Protein AF-A0A833PG34-F1 (afdb_monomer_lite)

Structure (mmCIF, N/CA/C/O backbone):
data_AF-A0A833PG34-F1
#
_entry.id   AF-A0A833PG34-F1
#
loop_
_atom_site.group_PDB
_atom_site.id
_atom_site.type_symbol
_atom_site.label_atom_id
_atom_site.label_alt_id
_atom_site.label_comp_id
_atom_site.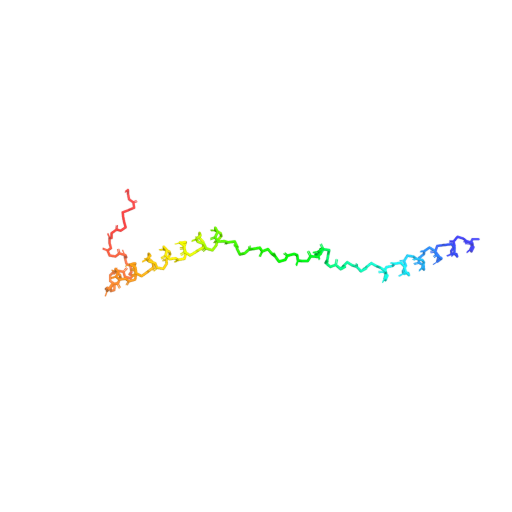label_asym_id
_atom_site.label_entity_id
_atom_site.label_seq_id
_atom_site.pdbx_PDB_ins_code
_atom_site.Cartn_x
_atom_site.Cartn_y
_atom_site.Cartn_z
_atom_site.occupancy
_atom_site.B_iso_or_equiv
_atom_site.auth_seq_id
_atom_site.auth_comp_id
_atom_site.auth_asym_id
_atom_site.auth_atom_id
_atom_site.pdbx_PDB_model_num
ATOM 1 N N . MET A 1 1 ? 47.451 41.279 -24.077 1.00 59.62 1 MET A N 1
ATOM 2 C CA . MET A 1 1 ? 46.512 40.565 -23.172 1.00 59.62 1 MET A CA 1
ATOM 3 C C . MET A 1 1 ? 45.113 40.269 -23.752 1.00 59.62 1 MET A C 1
ATOM 5 O O . MET A 1 1 ? 44.349 39.578 -23.095 1.00 59.62 1 MET A O 1
ATOM 9 N N . LYS A 1 2 ? 44.743 40.707 -24.971 1.00 61.19 2 LYS A N 1
ATOM 10 C CA . LYS A 1 2 ? 43.393 40.465 -25.548 1.00 61.19 2 LYS A CA 1
ATOM 11 C C . LYS A 1 2 ? 43.156 39.050 -26.112 1.00 61.19 2 LYS A C 1
ATOM 13 O O . LYS A 1 2 ? 42.011 38.626 -26.228 1.00 61.19 2 LYS A O 1
ATOM 18 N N . TRP A 1 3 ? 44.222 38.311 -26.421 1.00 62.56 3 TRP A N 1
ATOM 19 C CA . TRP A 1 3 ? 44.153 36.991 -27.066 1.00 62.56 3 TRP A CA 1
ATOM 20 C C . TRP A 1 3 ? 43.521 35.908 -26.175 1.00 62.56 3 TRP A C 1
ATOM 22 O O . TRP A 1 3 ? 42.711 35.115 -26.644 1.00 62.56 3 TRP A O 1
ATOM 32 N N . ASN A 1 4 ? 43.804 35.925 -24.869 1.00 68.94 4 ASN A N 1
ATOM 33 C CA . ASN A 1 4 ? 43.235 34.950 -23.930 1.00 68.94 4 ASN A CA 1
ATOM 34 C C . ASN A 1 4 ? 41.749 35.222 -23.644 1.00 68.94 4 ASN A C 1
ATOM 36 O O . ASN A 1 4 ? 40.977 34.290 -23.469 1.00 68.94 4 ASN A O 1
ATOM 40 N N . SER A 1 5 ? 41.319 36.487 -23.678 1.00 68.31 5 SER A N 1
ATOM 41 C CA . SER A 1 5 ? 39.907 36.858 -23.498 1.00 68.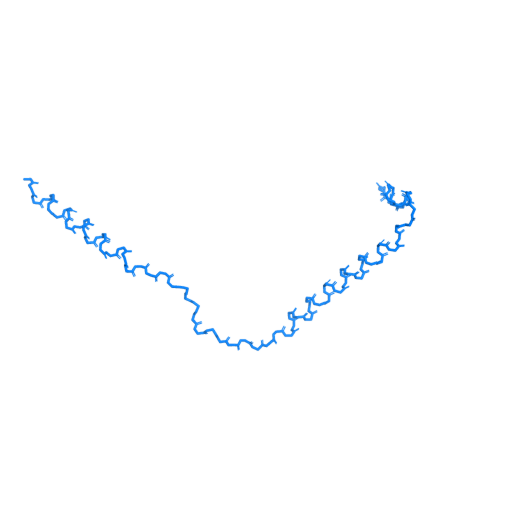31 5 SER A CA 1
ATOM 42 C C . SER A 1 5 ? 39.028 36.366 -24.657 1.00 68.31 5 SER A C 1
ATOM 44 O O . SER A 1 5 ? 37.918 35.892 -24.430 1.00 68.31 5 SER A O 1
ATOM 46 N N . LEU A 1 6 ? 39.543 36.405 -25.892 1.00 75.31 6 LEU A N 1
ATOM 47 C CA . LEU A 1 6 ? 38.850 35.883 -27.076 1.00 75.31 6 LEU A CA 1
ATOM 48 C C . LEU A 1 6 ? 38.709 34.359 -27.036 1.00 75.31 6 LEU A C 1
ATOM 50 O O . LEU A 1 6 ? 37.623 33.845 -27.285 1.00 75.31 6 LEU A O 1
ATOM 54 N N . LYS A 1 7 ? 39.772 33.644 -26.648 1.00 75.12 7 LYS A N 1
ATOM 55 C CA . LYS A 1 7 ? 39.725 32.188 -26.450 1.00 75.12 7 LYS A CA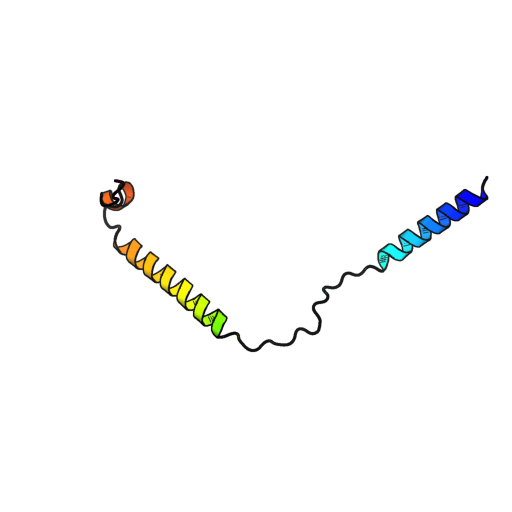 1
ATOM 56 C C . LYS A 1 7 ? 38.717 31.800 -25.372 1.00 75.12 7 LYS A C 1
ATOM 58 O O . LYS A 1 7 ? 37.890 30.928 -25.605 1.00 75.12 7 LYS A O 1
ATOM 63 N N . ASN A 1 8 ? 38.719 32.499 -24.238 1.00 78.94 8 ASN A N 1
ATOM 64 C CA . ASN A 1 8 ? 37.784 32.224 -23.148 1.00 78.94 8 ASN A CA 1
ATOM 65 C C . ASN A 1 8 ? 36.330 32.486 -23.565 1.00 78.94 8 ASN A C 1
ATOM 67 O O . ASN A 1 8 ? 35.447 31.708 -23.223 1.00 78.94 8 ASN A O 1
ATOM 71 N N . LYS A 1 9 ? 36.071 33.538 -24.352 1.00 77.81 9 LYS A N 1
ATOM 72 C CA . LYS A 1 9 ? 34.736 33.812 -24.908 1.00 77.81 9 LYS A CA 1
ATOM 73 C C . LYS A 1 9 ? 34.303 32.753 -25.924 1.00 77.81 9 LYS A C 1
ATOM 75 O O . LYS A 1 9 ? 33.145 32.357 -25.906 1.00 77.81 9 LYS A O 1
ATOM 80 N N . ALA A 1 10 ? 35.220 32.269 -26.763 1.00 80.94 10 ALA A N 1
ATOM 81 C CA . ALA A 1 10 ? 34.944 31.197 -27.718 1.00 80.94 10 ALA A CA 1
ATOM 82 C C . ALA A 1 10 ? 34.632 29.863 -27.018 1.00 80.94 10 ALA A C 1
ATOM 84 O O . ALA A 1 10 ? 33.704 29.162 -27.416 1.00 80.94 10 ALA A O 1
ATOM 85 N N . VAL A 1 11 ? 35.352 29.544 -25.937 1.00 81.69 11 VAL A N 1
ATOM 86 C CA . VAL A 1 11 ? 35.085 28.361 -25.102 1.00 81.69 11 VAL A CA 1
ATOM 87 C C . VAL A 1 11 ? 33.731 28.489 -24.396 1.00 81.69 11 VAL A C 1
ATOM 89 O O . VAL A 1 11 ? 32.932 27.564 -24.430 1.00 81.69 11 VAL A O 1
ATOM 92 N N . LEU A 1 12 ? 33.411 29.656 -23.830 1.00 79.50 12 LEU A N 1
ATOM 93 C CA . LEU A 1 12 ? 32.108 29.880 -23.192 1.00 79.50 12 LEU A CA 1
ATOM 94 C C . LEU A 1 12 ? 30.943 29.793 -24.191 1.00 79.50 12 LEU A C 1
ATOM 96 O O . LEU A 1 12 ? 29.918 29.193 -23.880 1.00 79.50 12 LEU A O 1
ATOM 100 N N . ALA A 1 13 ? 31.100 30.350 -25.394 1.00 78.19 13 ALA A N 1
ATOM 101 C CA . ALA A 1 13 ? 30.080 30.285 -26.439 1.00 78.19 13 ALA A CA 1
ATOM 102 C C . ALA A 1 13 ? 29.849 28.850 -26.942 1.00 78.19 13 ALA A C 1
ATOM 104 O O . ALA A 1 13 ? 28.706 28.456 -27.154 1.00 78.19 13 ALA A O 1
ATOM 105 N N . SER A 1 14 ? 30.909 28.049 -27.083 1.00 72.31 14 SER A N 1
ATOM 106 C CA . SER A 1 14 ? 30.786 26.645 -27.500 1.00 72.31 14 SER A CA 1
ATOM 107 C C . SER A 1 14 ? 30.115 25.776 -26.433 1.00 72.31 14 SER A C 1
ATOM 109 O O . SER A 1 14 ? 29.261 24.966 -26.781 1.00 72.31 14 SER A O 1
ATOM 111 N N . THR A 1 15 ? 30.388 26.000 -25.144 1.00 72.50 15 THR A N 1
ATOM 112 C CA . THR A 1 15 ? 29.686 25.292 -24.059 1.00 72.50 15 THR A CA 1
ATOM 113 C C . THR A 1 15 ? 28.190 25.619 -24.026 1.00 72.50 15 THR A C 1
ATOM 115 O O . THR A 1 15 ? 27.377 24.718 -23.857 1.00 72.50 15 THR A O 1
ATOM 118 N N . VAL A 1 16 ? 27.798 26.881 -24.242 1.00 76.12 16 VAL A N 1
ATOM 119 C CA . VAL A 1 16 ? 26.375 27.281 -24.257 1.00 76.12 16 VAL A CA 1
ATOM 120 C C . VAL A 1 16 ? 25.621 26.673 -25.443 1.00 76.12 16 VAL A C 1
ATOM 122 O O . VAL A 1 16 ? 24.478 26.254 -25.285 1.00 76.12 16 VAL A O 1
ATOM 125 N N . LEU A 1 17 ? 26.259 26.585 -26.613 1.00 72.00 17 LEU A N 1
ATOM 126 C CA . LEU A 1 17 ? 25.657 25.989 -27.810 1.00 72.00 17 LEU A CA 1
ATOM 127 C C . LEU A 1 17 ? 25.528 24.459 -27.722 1.00 72.00 17 LEU A C 1
ATOM 129 O O . LEU A 1 17 ? 24.659 23.889 -28.371 1.00 72.00 17 LEU A O 1
ATOM 133 N N . LEU A 1 18 ? 26.363 23.794 -26.919 1.00 65.56 18 LEU A N 1
ATOM 134 C CA . LEU A 1 18 ? 26.289 22.346 -26.686 1.00 65.56 18 LEU A CA 1
ATOM 135 C C . LEU A 1 18 ? 25.235 21.962 -25.632 1.00 65.56 18 LEU A C 1
ATOM 137 O O . LEU A 1 18 ? 24.716 20.848 -25.674 1.00 65.56 18 LEU A O 1
ATOM 141 N N . SER A 1 19 ? 24.861 22.875 -24.728 1.00 63.12 19 SER A N 1
ATOM 142 C CA . SER A 1 19 ? 23.843 22.623 -23.693 1.00 63.12 19 SER A CA 1
ATOM 143 C C . SER A 1 19 ? 22.433 22.388 -24.246 1.00 63.12 19 SER A C 1
ATOM 145 O O . SER A 1 19 ? 21.606 21.798 -23.558 1.00 63.12 19 SER A O 1
ATOM 147 N N . THR A 1 20 ? 22.138 22.826 -25.473 1.00 63.84 20 THR A N 1
ATOM 148 C CA . THR A 1 20 ? 20.817 22.652 -26.106 1.00 63.84 20 THR A CA 1
ATOM 149 C C . THR A 1 20 ? 20.655 21.317 -26.839 1.00 63.84 20 THR A C 1
ATOM 151 O O . THR A 1 20 ? 19.572 21.038 -27.342 1.00 63.84 20 THR A O 1
ATOM 154 N N . VAL A 1 21 ? 21.702 20.481 -26.892 1.00 63.81 21 VAL A N 1
ATOM 155 C CA . VAL A 1 21 ? 21.687 19.161 -27.559 1.00 63.81 21 VAL A CA 1
ATOM 156 C C . VAL A 1 21 ? 21.471 18.010 -26.560 1.00 63.81 21 VAL A C 1
ATOM 158 O O . VAL A 1 21 ? 21.247 16.867 -26.955 1.00 63.81 21 VAL A O 1
ATOM 161 N N . ALA A 1 22 ? 21.480 18.287 -25.253 1.00 64.62 22 ALA A N 1
ATOM 162 C CA . ALA A 1 22 ? 21.223 17.285 -24.222 1.00 64.62 22 ALA A CA 1
ATOM 163 C C . ALA A 1 22 ? 19.714 17.019 -24.055 1.00 64.62 22 ALA A C 1
ATOM 165 O O . ALA A 1 22 ? 19.089 17.459 -23.091 1.00 64.62 22 ALA A O 1
ATOM 166 N N . GLN A 1 23 ? 19.129 16.268 -24.988 1.00 67.69 23 GLN A N 1
ATOM 167 C CA . GLN A 1 23 ? 17.787 15.715 -24.832 1.00 67.69 23 GLN A CA 1
ATOM 168 C C . GLN A 1 23 ? 17.887 14.385 -24.071 1.00 67.69 23 GLN A C 1
ATOM 170 O O . GLN A 1 23 ? 18.144 13.337 -24.658 1.00 67.69 23 GLN A O 1
ATOM 175 N N . ALA A 1 24 ? 17.686 14.417 -22.752 1.00 66.44 24 ALA A N 1
ATOM 176 C CA . ALA A 1 24 ? 17.435 13.208 -21.970 1.00 66.44 24 ALA A CA 1
ATOM 177 C C . ALA A 1 24 ? 15.999 12.738 -22.249 1.00 66.44 24 ALA A C 1
ATOM 179 O O . ALA A 1 24 ? 15.077 12.980 -21.471 1.00 66.44 24 ALA A O 1
ATOM 180 N N . GLY A 1 25 ? 15.794 12.137 -23.421 1.00 6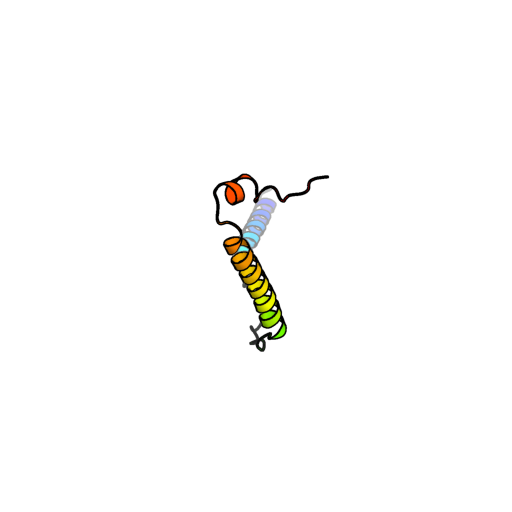9.00 25 GLY A N 1
ATOM 181 C CA . GLY A 1 25 ? 14.600 11.344 -23.668 1.00 69.00 25 GLY A CA 1
ATOM 182 C C . GLY A 1 25 ? 14.600 10.152 -22.709 1.00 69.00 25 GLY A C 1
ATOM 183 O O . GLY A 1 25 ? 15.676 9.628 -22.410 1.00 69.00 25 GLY A O 1
ATOM 184 N N . PRO A 1 26 ? 13.442 9.729 -22.183 1.00 68.94 26 PRO A N 1
ATOM 185 C CA . PRO A 1 26 ? 13.378 8.478 -21.452 1.00 68.94 26 PRO A CA 1
ATOM 186 C C . PRO A 1 26 ? 13.883 7.366 -22.380 1.00 68.94 26 PRO A C 1
ATOM 188 O O . PRO A 1 26 ? 13.252 7.088 -23.397 1.00 68.94 26 PRO A O 1
ATOM 191 N N . ASP A 1 27 ? 15.020 6.751 -22.040 1.00 66.88 27 ASP A N 1
ATOM 192 C CA . ASP A 1 27 ? 15.547 5.539 -22.688 1.00 66.88 27 ASP A CA 1
ATOM 193 C C . ASP A 1 27 ? 14.709 4.328 -22.254 1.00 66.88 27 ASP A C 1
ATOM 195 O O . ASP A 1 27 ? 15.170 3.340 -21.687 1.00 66.88 27 ASP A O 1
ATOM 199 N N . LEU A 1 28 ? 13.400 4.467 -22.438 1.00 65.75 28 LEU A N 1
ATOM 200 C CA . LEU A 1 28 ? 12.455 3.377 -22.404 1.00 65.75 28 LEU A CA 1
ATOM 201 C C . LEU A 1 28 ? 12.557 2.779 -23.801 1.00 65.75 28 LEU A C 1
ATOM 203 O O . LEU A 1 28 ? 11.750 3.107 -24.670 1.00 65.75 28 LEU A O 1
ATOM 207 N N . GLY A 1 29 ? 13.610 1.989 -24.044 1.00 69.00 29 GLY A N 1
ATOM 208 C CA . GLY A 1 29 ? 13.735 1.209 -25.276 1.00 69.00 29 GLY A CA 1
ATOM 209 C C . GLY A 1 29 ? 12.416 0.498 -25.594 1.00 69.00 29 GLY A C 1
ATOM 210 O O . GLY A 1 29 ? 11.616 0.296 -24.681 1.00 69.00 29 GLY A O 1
ATOM 211 N N . GLU A 1 30 ? 12.180 0.173 -26.872 1.00 68.69 30 GLU A N 1
ATOM 212 C CA . GLU A 1 30 ? 10.935 -0.418 -27.402 1.00 68.69 30 GLU A CA 1
ATOM 213 C C . GLU A 1 30 ? 10.105 -1.118 -26.317 1.00 68.69 30 GLU A C 1
ATOM 215 O O . GLU A 1 30 ? 10.487 -2.182 -25.818 1.00 68.69 30 GLU A O 1
ATOM 220 N N . ALA A 1 31 ? 9.007 -0.478 -25.893 1.00 68.75 31 ALA A N 1
ATOM 221 C CA . ALA A 1 31 ? 8.168 -0.971 -24.810 1.00 68.75 31 ALA A CA 1
ATOM 222 C C . ALA A 1 31 ? 7.480 -2.261 -25.267 1.00 68.75 31 ALA A C 1
ATOM 224 O O . ALA A 1 31 ? 6.371 -2.258 -25.801 1.00 68.75 31 ALA A O 1
ATOM 225 N N . GLN A 1 32 ? 8.175 -3.381 -25.098 1.00 71.31 32 GLN A N 1
ATOM 226 C CA . GLN A 1 32 ? 7.692 -4.678 -25.520 1.00 71.31 32 GLN A CA 1
ATOM 227 C C . GLN A 1 32 ? 6.519 -5.053 -24.621 1.00 71.31 32 GLN A C 1
ATOM 229 O O . GLN A 1 32 ? 6.651 -5.076 -23.394 1.00 71.31 32 GLN A O 1
ATOM 234 N N . GLN A 1 33 ? 5.361 -5.330 -25.224 1.00 75.56 33 GLN A N 1
ATOM 235 C CA . GLN A 1 33 ? 4.172 -5.734 -24.485 1.00 75.56 33 GLN A CA 1
ATOM 236 C C . GLN A 1 33 ? 4.503 -6.983 -23.662 1.00 75.56 33 GLN A C 1
ATOM 238 O O . GLN A 1 33 ? 4.648 -8.083 -24.198 1.00 75.56 33 GLN A O 1
ATOM 243 N N . GL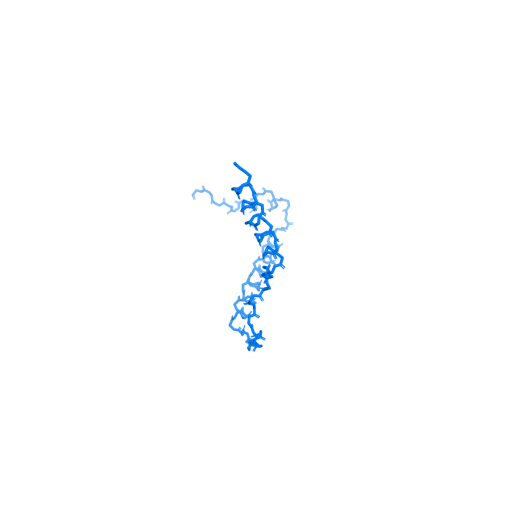N A 1 34 ? 4.655 -6.810 -22.349 1.00 75.38 34 GLN A N 1
ATOM 244 C CA . GLN A 1 34 ? 4.858 -7.940 -21.462 1.00 75.38 34 GLN A CA 1
ATOM 245 C C . GLN A 1 34 ? 3.548 -8.716 -21.351 1.00 75.38 34 GLN A C 1
ATOM 247 O O . GLN A 1 34 ? 2.470 -8.137 -21.185 1.00 75.38 34 GLN A O 1
ATOM 252 N N . ALA A 1 35 ? 3.647 -10.041 -21.448 1.00 85.25 35 ALA A N 1
ATOM 253 C CA . ALA A 1 35 ? 2.525 -10.920 -21.170 1.00 85.25 35 ALA A CA 1
ATOM 254 C C . ALA A 1 35 ? 1.983 -10.641 -19.758 1.00 85.25 35 ALA A C 1
ATOM 256 O O . ALA A 1 35 ? 2.742 -10.330 -18.838 1.00 85.25 35 ALA A O 1
ATOM 257 N N . THR A 1 36 ? 0.666 -10.753 -19.583 1.00 92.06 36 THR A N 1
ATOM 258 C CA . THR A 1 36 ? 0.002 -10.493 -18.303 1.00 92.06 36 THR A CA 1
ATOM 259 C C . THR A 1 36 ? 0.641 -11.314 -17.184 1.00 92.06 36 THR A C 1
ATOM 261 O O . THR A 1 36 ? 0.631 -12.547 -17.216 1.00 92.06 36 THR A O 1
ATOM 264 N N . ASN A 1 37 ? 1.191 -10.633 -16.175 1.00 93.44 37 ASN A N 1
ATOM 265 C CA . ASN A 1 37 ? 1.820 -11.294 -15.039 1.00 93.44 37 ASN A CA 1
ATOM 266 C C . ASN A 1 37 ? 0.756 -11.804 -14.059 1.00 93.44 37 ASN A C 1
ATOM 268 O O . ASN A 1 37 ? 0.392 -11.145 -13.085 1.00 93.44 37 ASN A O 1
ATOM 272 N N . TRP A 1 38 ? 0.271 -13.013 -14.324 1.00 95.50 38 TRP A N 1
ATOM 273 C CA . TRP A 1 38 ? -0.719 -13.679 -13.485 1.00 95.50 38 TRP A CA 1
ATOM 274 C C . TRP A 1 38 ? -0.232 -13.932 -12.057 1.00 95.50 38 TRP A C 1
ATOM 276 O O . TRP A 1 38 ? -1.030 -13.830 -11.129 1.00 95.50 38 TRP A O 1
ATOM 286 N N . HIS A 1 39 ? 1.066 -14.184 -11.852 1.00 96.12 39 HIS A N 1
ATOM 287 C CA . HIS A 1 39 ? 1.623 -14.375 -10.510 1.00 96.12 39 HIS A CA 1
ATOM 288 C C . HIS A 1 39 ? 1.455 -13.109 -9.660 1.00 96.12 39 HIS A C 1
ATOM 290 O O . HIS A 1 39 ? 0.964 -13.182 -8.534 1.00 96.12 39 HIS A O 1
ATOM 296 N N . ALA A 1 40 ? 1.797 -11.943 -10.217 1.00 92.88 40 ALA A N 1
ATOM 297 C CA . ALA A 1 40 ? 1.646 -10.661 -9.534 1.00 92.88 40 ALA A CA 1
ATOM 298 C C . ALA A 1 40 ? 0.172 -10.345 -9.228 1.00 92.88 40 ALA A C 1
ATOM 300 O O . ALA A 1 40 ? -0.153 -9.943 -8.111 1.00 92.88 40 ALA A O 1
ATOM 301 N N . ILE A 1 41 ? -0.725 -10.582 -10.190 1.00 96.50 41 ILE A N 1
ATOM 302 C CA . ILE A 1 41 ? -2.167 -10.342 -10.025 1.00 96.50 41 ILE A CA 1
ATOM 303 C C . ILE A 1 41 ? -2.751 -11.220 -8.914 1.00 96.50 41 ILE A C 1
ATOM 305 O O . ILE A 1 41 ? -3.491 -10.722 -8.068 1.00 96.50 41 ILE A O 1
ATOM 309 N N . ILE A 1 42 ? -2.409 -12.510 -8.886 1.00 98.00 42 ILE A N 1
ATOM 310 C CA . ILE A 1 42 ? -2.924 -13.448 -7.881 1.00 98.00 42 ILE A CA 1
ATOM 311 C C . ILE A 1 42 ? -2.446 -13.055 -6.481 1.00 98.00 42 ILE A C 1
ATOM 313 O O . ILE A 1 42 ? -3.263 -12.964 -5.567 1.00 98.00 42 ILE A O 1
ATOM 317 N N . MET A 1 43 ? -1.154 -12.762 -6.307 1.00 96.75 43 MET A N 1
ATOM 318 C CA . MET A 1 43 ? -0.613 -12.342 -5.008 1.00 96.75 43 MET A CA 1
ATOM 319 C C . MET A 1 43 ? -1.255 -11.035 -4.521 1.00 96.75 43 MET A C 1
ATOM 321 O O . MET A 1 43 ? -1.610 -10.926 -3.346 1.00 96.75 43 MET A O 1
ATOM 325 N N . PHE A 1 44 ? -1.476 -10.071 -5.423 1.00 97.12 44 PHE A N 1
ATOM 326 C CA . PHE A 1 44 ? -2.200 -8.837 -5.114 1.00 97.12 44 PHE A CA 1
ATOM 327 C C . PHE A 1 44 ? -3.642 -9.116 -4.673 1.00 97.12 44 PHE A C 1
ATOM 329 O O . PHE A 1 44 ? -4.072 -8.635 -3.624 1.00 97.12 44 PHE A O 1
ATOM 336 N N . ALA A 1 45 ? -4.379 -9.932 -5.430 1.00 98.31 45 ALA A N 1
ATOM 337 C CA . ALA A 1 45 ? -5.762 -10.275 -5.117 1.00 98.31 45 ALA A CA 1
ATOM 338 C C . ALA A 1 45 ? -5.888 -11.021 -3.779 1.00 98.31 45 ALA A C 1
ATOM 340 O O . ALA A 1 45 ? -6.807 -10.740 -3.013 1.00 98.31 45 ALA A O 1
ATOM 341 N N . ILE A 1 46 ? -4.949 -11.921 -3.465 1.00 98.50 46 ILE A N 1
ATOM 342 C CA . ILE A 1 46 ? -4.884 -12.607 -2.168 1.00 98.50 46 ILE A CA 1
ATOM 343 C C . ILE A 1 46 ? -4.681 -11.593 -1.045 1.00 98.50 46 ILE A C 1
ATOM 345 O O . ILE A 1 46 ? -5.434 -11.604 -0.076 1.00 98.50 46 ILE A O 1
ATOM 349 N N . PHE A 1 47 ? -3.701 -10.697 -1.172 1.00 98.00 47 PHE A N 1
ATOM 350 C CA . PHE A 1 47 ? -3.410 -9.714 -0.132 1.00 98.00 47 PHE A CA 1
ATOM 351 C C . PHE A 1 47 ? -4.598 -8.775 0.119 1.00 98.00 47 PHE A C 1
ATOM 353 O O . PHE A 1 47 ? -5.020 -8.586 1.263 1.00 98.00 47 PHE A O 1
ATOM 360 N N . VAL A 1 48 ? -5.190 -8.234 -0.948 1.00 97.94 48 VAL A N 1
ATOM 361 C CA . VAL A 1 48 ? -6.378 -7.374 -0.859 1.00 97.94 48 VAL A CA 1
ATOM 362 C C . VAL A 1 48 ? -7.567 -8.145 -0.289 1.00 97.94 48 VAL A C 1
ATOM 364 O O . VAL A 1 48 ? -8.233 -7.654 0.619 1.00 97.94 48 VAL A O 1
ATOM 367 N N . GLY A 1 49 ? -7.815 -9.367 -0.764 1.00 98.38 49 GLY A N 1
ATOM 368 C CA . GLY A 1 49 ? -8.903 -10.217 -0.286 1.00 98.38 49 GLY A CA 1
ATOM 369 C C . GLY A 1 49 ? -8.782 -10.544 1.202 1.00 98.38 49 GLY A C 1
ATOM 370 O O . GLY A 1 49 ? -9.756 -10.398 1.938 1.00 98.38 49 GLY A O 1
ATOM 371 N N . LEU A 1 50 ? -7.583 -10.911 1.662 1.00 98.12 50 LEU A N 1
ATOM 372 C CA . LEU A 1 50 ? -7.294 -11.144 3.079 1.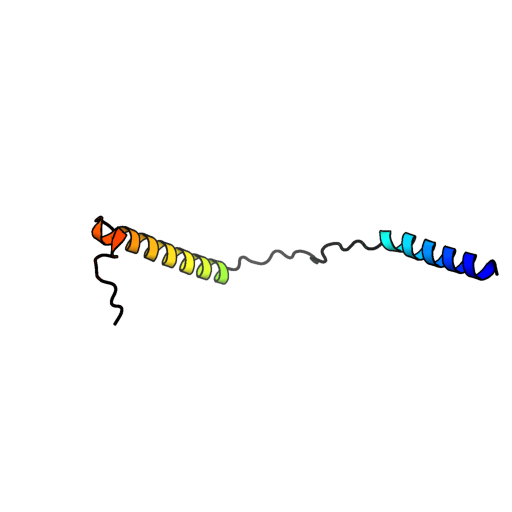00 98.12 50 LEU A CA 1
ATOM 373 C C . LEU A 1 50 ? -7.494 -9.877 3.912 1.00 98.12 50 LEU A C 1
ATOM 375 O O . LEU A 1 50 ? -8.119 -9.933 4.968 1.00 98.12 50 LEU A O 1
ATOM 379 N N . THR A 1 51 ? -7.023 -8.731 3.419 1.00 97.62 51 THR A N 1
ATOM 380 C CA . THR A 1 51 ? -7.178 -7.443 4.108 1.00 97.62 51 THR A CA 1
ATOM 381 C C . THR A 1 51 ? -8.655 -7.103 4.277 1.00 97.62 51 THR A C 1
ATOM 383 O O . THR A 1 51 ? -9.116 -6.893 5.395 1.00 97.62 51 THR A O 1
ATOM 386 N N . LEU A 1 52 ? -9.429 -7.140 3.188 1.00 97.38 52 LEU A N 1
ATOM 387 C CA . LEU A 1 52 ? -10.866 -6.866 3.213 1.00 97.38 52 LEU A CA 1
ATOM 388 C C . LEU A 1 52 ? -11.633 -7.865 4.084 1.00 97.38 52 LEU A C 1
ATOM 390 O O . LEU A 1 52 ? -12.575 -7.478 4.776 1.00 97.38 52 LEU A O 1
ATOM 394 N N . PHE A 1 53 ? -11.233 -9.137 4.077 1.00 96.94 53 PHE A N 1
ATOM 395 C CA . PHE A 1 53 ? -11.819 -10.156 4.939 1.00 96.94 53 PHE A CA 1
ATOM 396 C C . PHE A 1 53 ? -11.612 -9.823 6.421 1.00 96.94 53 PHE A C 1
ATOM 398 O O . PHE A 1 53 ? -12.585 -9.806 7.176 1.00 96.94 53 PHE A O 1
ATOM 405 N N . ILE A 1 54 ? -10.378 -9.496 6.821 1.00 95.44 54 ILE A N 1
ATOM 406 C CA . ILE A 1 54 ? -10.050 -9.114 8.201 1.00 95.44 54 ILE A CA 1
ATOM 407 C C . ILE A 1 54 ? -10.783 -7.828 8.585 1.00 95.44 54 ILE A C 1
ATOM 409 O O . ILE A 1 54 ? -11.392 -7.780 9.648 1.00 95.44 54 ILE A O 1
ATOM 413 N N . THR A 1 55 ? -10.804 -6.812 7.716 1.00 95.00 55 THR A N 1
ATOM 414 C CA . THR A 1 55 ? -11.527 -5.555 7.964 1.00 95.00 55 THR A CA 1
ATOM 415 C C . THR A 1 55 ? -13.018 -5.799 8.167 1.00 95.00 55 THR A C 1
ATOM 417 O O . THR A 1 55 ? -13.604 -5.287 9.118 1.00 95.00 55 THR A O 1
ATOM 420 N N . LYS A 1 56 ? -13.642 -6.615 7.310 1.00 92.50 56 LYS A N 1
ATOM 421 C CA . LYS A 1 56 ? -15.061 -6.961 7.440 1.00 92.50 56 LYS A CA 1
ATOM 422 C C . LYS A 1 56 ? -15.329 -7.736 8.727 1.00 92.50 56 LYS A C 1
ATOM 424 O O . LYS A 1 56 ? -16.336 -7.490 9.382 1.00 92.50 56 LYS A O 1
ATOM 429 N N . TRP A 1 57 ? -14.465 -8.685 9.076 1.00 92.00 57 TRP A N 1
ATOM 430 C CA . TRP A 1 57 ? -14.598 -9.458 10.307 1.00 92.00 57 TRP A CA 1
ATOM 431 C C . TRP A 1 57 ? -14.453 -8.567 11.548 1.00 92.00 57 TRP A C 1
ATOM 433 O O . TRP A 1 57 ? -15.328 -8.590 12.409 1.00 92.00 57 TRP A O 1
ATOM 443 N N . ALA A 1 58 ? -13.434 -7.709 11.587 1.00 87.25 58 ALA A N 1
ATOM 444 C CA . ALA A 1 58 ? -13.213 -6.759 12.672 1.00 87.25 58 ALA A CA 1
ATOM 445 C C . ALA A 1 58 ? -14.379 -5.769 12.823 1.00 87.25 58 ALA A C 1
ATOM 447 O O . ALA A 1 58 ? -14.861 -5.552 13.931 1.00 87.25 58 ALA A O 1
ATOM 448 N N . ALA A 1 59 ? -14.907 -5.241 11.713 1.00 86.06 59 ALA A N 1
ATOM 449 C CA . ALA A 1 59 ? -16.057 -4.335 11.731 1.00 86.06 59 ALA A CA 1
ATOM 450 C C . ALA A 1 59 ? -17.328 -4.988 12.303 1.00 86.06 59 ALA A C 1
ATOM 452 O O . ALA A 1 59 ? -18.180 -4.299 12.856 1.00 86.06 59 ALA A O 1
ATOM 453 N N . LYS A 1 60 ? -17.469 -6.317 12.195 1.00 83.69 60 LYS A N 1
ATOM 454 C CA . LYS A 1 60 ? -18.580 -7.049 12.821 1.00 83.69 60 LYS A CA 1
ATOM 455 C C . LYS A 1 60 ? -18.418 -7.221 14.332 1.00 83.69 60 LYS A C 1
ATOM 457 O O . LYS A 1 60 ? -19.412 -7.504 14.992 1.00 83.69 60 LYS A O 1
ATOM 462 N N . GLN A 1 61 ? -17.203 -7.108 14.863 1.00 81.75 61 GLN A N 1
ATOM 463 C CA . GLN A 1 61 ? -16.924 -7.333 16.279 1.00 81.75 61 GLN A CA 1
ATOM 464 C C . GLN A 1 61 ? -17.214 -6.089 17.136 1.00 81.75 61 GLN A C 1
ATOM 466 O O . GLN A 1 61 ? -17.512 -6.232 18.315 1.00 81.75 61 GLN A O 1
ATOM 471 N N . THR A 1 62 ? -17.184 -4.885 16.556 1.00 78.62 62 THR A N 1
ATOM 472 C CA . THR A 1 62 ? -17.469 -3.621 17.256 1.00 78.62 62 THR A CA 1
ATOM 473 C C . THR A 1 62 ? -18.953 -3.266 17.163 1.00 78.62 62 THR A C 1
ATOM 475 O O . THR A 1 62 ? -19.396 -2.709 16.158 1.00 78.62 62 THR A O 1
ATOM 478 N N . THR A 1 63 ? -19.740 -3.596 18.192 1.00 75.12 63 THR A N 1
ATOM 479 C CA . THR A 1 63 ? -21.206 -3.387 18.171 1.00 75.12 63 THR A CA 1
ATOM 480 C C . THR A 1 63 ? -21.729 -2.511 19.313 1.00 75.12 63 THR A C 1
ATOM 482 O O . THR A 1 63 ? -22.841 -1.995 19.221 1.00 75.12 63 THR A O 1
ATOM 485 N N . ASN A 1 64 ? -20.928 -2.281 20.357 1.00 73.81 64 ASN A N 1
ATOM 486 C CA . ASN A 1 64 ? -21.267 -1.488 21.543 1.00 73.81 64 ASN A CA 1
ATOM 487 C C . ASN A 1 64 ? -20.239 -0.358 21.769 1.00 73.81 64 ASN A C 1
ATOM 489 O O . ASN A 1 64 ? -19.062 -0.523 21.464 1.00 73.81 64 ASN A O 1
ATOM 493 N N . THR A 1 65 ? -20.656 0.767 22.364 1.00 73.06 65 THR A N 1
ATOM 494 C CA . THR A 1 65 ? -19.799 1.823 22.947 1.00 73.06 65 THR A CA 1
ATOM 495 C C . THR A 1 65 ? -18.571 1.270 23.685 1.00 73.06 65 THR A C 1
ATOM 497 O O . THR A 1 65 ? -17.467 1.773 23.500 1.00 73.06 65 THR A O 1
ATOM 500 N N . ALA A 1 66 ? -18.729 0.206 24.477 1.00 68.69 66 ALA A N 1
ATOM 501 C CA . ALA A 1 66 ? -17.613 -0.452 25.158 1.00 68.69 66 ALA A CA 1
ATOM 502 C C . ALA A 1 66 ? -16.558 -1.015 24.178 1.00 68.69 66 ALA A C 1
ATOM 504 O O . ALA A 1 66 ? -15.363 -0.858 24.413 1.00 68.69 66 ALA A O 1
ATOM 505 N N . ASP A 1 67 ? -16.965 -1.585 23.041 1.00 72.31 67 ASP A N 1
ATOM 506 C CA . ASP A 1 67 ? -16.042 -2.113 22.024 1.00 72.31 67 ASP A CA 1
ATOM 507 C C . ASP A 1 67 ? -15.257 -0.997 21.324 1.00 72.31 67 ASP A C 1
ATOM 509 O O . ASP A 1 67 ? -14.083 -1.174 21.008 1.00 72.31 67 ASP A O 1
ATOM 513 N N . PHE A 1 68 ? -15.876 0.172 21.124 1.00 69.69 68 PHE A N 1
ATOM 514 C CA . PHE A 1 68 ? -15.224 1.328 20.498 1.00 69.69 68 PHE A CA 1
ATOM 515 C C . PHE A 1 68 ? -14.156 1.969 21.387 1.00 69.69 68 PHE A C 1
ATOM 517 O O . PHE A 1 68 ? -13.131 2.417 20.876 1.00 69.69 68 PHE A O 1
ATOM 524 N N . TYR A 1 69 ? -14.388 2.025 22.702 1.00 78.06 69 TYR A N 1
ATOM 525 C CA . TYR A 1 69 ? -13.495 2.732 23.625 1.00 78.06 69 TYR A CA 1
ATOM 526 C C . TYR A 1 69 ? -12.508 1.821 24.363 1.00 78.06 69 TYR A C 1
ATOM 528 O O . TYR A 1 69 ? -11.443 2.296 24.751 1.00 78.06 69 TYR A O 1
ATOM 536 N N . THR A 1 70 ? -12.818 0.533 24.557 1.00 81.69 70 THR A N 1
ATOM 537 C CA . THR A 1 70 ? -11.939 -0.404 25.287 1.00 81.69 70 THR A CA 1
ATOM 538 C C . THR A 1 70 ? -11.634 -1.695 24.529 1.00 81.69 70 THR A C 1
ATOM 540 O O . THR A 1 70 ? -11.095 -2.627 25.127 1.00 81.69 70 THR A O 1
ATOM 543 N N . ALA A 1 71 ? -11.981 -1.790 23.237 1.00 76.50 71 ALA A N 1
ATOM 544 C CA . ALA A 1 71 ? -11.889 -3.035 22.465 1.00 76.50 71 ALA A CA 1
ATOM 545 C C . ALA A 1 71 ? -12.568 -4.225 23.182 1.00 76.50 71 ALA A C 1
ATOM 547 O O . ALA A 1 71 ? -12.091 -5.360 23.135 1.00 76.50 71 ALA A O 1
ATOM 548 N N . GLY A 1 72 ? -13.650 -3.943 23.918 1.00 73.06 72 GLY A N 1
ATOM 549 C CA . GLY A 1 72 ? -14.415 -4.936 24.672 1.00 73.06 72 GLY A CA 1
ATOM 550 C C . GLY A 1 72 ? -13.713 -5.442 25.938 1.00 73.06 72 GLY A C 1
ATOM 551 O O . GLY A 1 72 ? -14.123 -6.454 26.496 1.00 73.06 72 GLY A O 1
ATOM 552 N N . GLY A 1 73 ? -12.644 -4.777 26.396 1.00 74.12 73 GLY A N 1
ATOM 553 C CA . GLY A 1 73 ? -11.863 -5.187 27.570 1.00 74.12 73 GLY A CA 1
ATOM 554 C C . GLY A 1 73 ? -10.974 -6.420 27.352 1.00 74.12 73 GLY A C 1
ATOM 555 O O . GLY A 1 73 ? -10.423 -6.940 28.318 1.00 74.12 73 GLY A O 1
ATOM 556 N N . GLY A 1 74 ? -10.828 -6.893 26.107 1.00 72.12 74 GLY A N 1
ATOM 557 C CA . GLY A 1 74 ? -10.112 -8.129 25.759 1.00 72.12 74 GLY A CA 1
ATOM 558 C C . GLY A 1 74 ? -8.630 -7.972 25.389 1.00 72.12 74 GLY A C 1
ATOM 559 O O . GLY A 1 74 ? -7.990 -8.964 25.047 1.00 72.12 74 GLY A O 1
ATOM 560 N N . ILE A 1 75 ? -8.069 -6.757 25.424 1.00 73.44 75 ILE A N 1
ATOM 561 C CA . ILE A 1 75 ? -6.640 -6.532 25.150 1.00 73.44 75 ILE A CA 1
ATOM 562 C C . ILE A 1 75 ? -5.830 -6.934 26.393 1.00 73.44 75 ILE A C 1
ATOM 564 O O . ILE A 1 75 ? -5.761 -6.182 27.363 1.00 73.44 75 ILE A O 1
ATOM 568 N N . SER A 1 76 ? -5.210 -8.119 26.374 1.00 75.31 76 SER A N 1
ATOM 569 C CA . SER A 1 76 ? -4.240 -8.527 27.398 1.00 75.31 76 SER A CA 1
ATOM 570 C C . SER A 1 76 ? -2.900 -7.822 27.163 1.00 75.31 76 SER A C 1
ATOM 572 O O . SER A 1 76 ? -2.272 -8.014 26.123 1.00 75.31 76 SER A O 1
ATOM 574 N N . GLY A 1 77 ? -2.476 -7.002 28.126 1.00 70.56 77 GLY A N 1
ATOM 575 C CA . GLY A 1 77 ? -1.201 -6.271 28.122 1.00 70.56 77 GLY A CA 1
ATOM 576 C C . GLY A 1 77 ? -0.211 -6.730 29.197 1.00 70.56 77 GLY A C 1
ATOM 577 O O . GLY A 1 77 ? 0.684 -5.966 29.551 1.00 70.56 77 GLY A O 1
ATOM 578 N N . PHE A 1 78 ? -0.400 -7.940 29.726 1.00 59.47 78 PHE A N 1
ATOM 579 C CA . PHE A 1 78 ? 0.519 -8.622 30.638 1.00 59.47 78 PHE A CA 1
ATOM 580 C C . PHE A 1 78 ? 1.009 -9.911 29.986 1.00 59.47 78 PHE A C 1
ATOM 582 O O . PHE A 1 78 ? 0.154 -10.599 29.379 1.00 59.47 78 PHE A O 1
#

Foldseek 3Di:
DVPVVVVVVVVVVVVVVVVVVPDPDPPPPPVPPDDDPPVVVVVVCVVVVVVVVVVVVLVVQPDDPCCVPCVVVPDDPD

Organism: Acinetobacter bereziniae (NCBI:txid106648)

Radius of gyration: 32.73 Å; chains: 1; bounding box: 68×55×58 Å

pLDDT: mean 79.22, std 12.05, range [59.47, 98.5]

Secondary structure (DSSP, 8-state):
-HHHHHHHHHHHHHHHHHTTS--------S---PPP-HHHHHHHHHHHHHHHHHHHHHHHH--SHHHHHHGGG-----

Sequence (78 aa):
MKWNSLKNKAVLASTVLLSTVAQAGPDLGEAQQQATNWHAIIMFAIFVGLTLFITKWAAKQTTNTADFYTAGGGISGF